Protein AF-A0A3N1B1K2-F1 (afdb_monomer_lite)

Radius of gyration: 18.95 Å; chains: 1; bounding box: 42×40×52 Å

Secondary structure (DSSP, 8-state):
--HHHHHHHHHHHHTTEEE-HHHHHHTTTSHHHHHHHHHHHHHHHHHHHHHHHHHHHHHHHHHHHHHTS--HHHHHHHHHHHHHHHHHHHHHHHHHHHHHHHHHHHHHTTSEEEPP-PPP-

Structure (mmCIF, N/CA/C/O backbone):
data_AF-A0A3N1B1K2-F1
#
_entry.id   AF-A0A3N1B1K2-F1
#
loop_
_atom_site.group_PDB
_atom_site.id
_atom_site.type_symbol
_atom_site.label_atom_id
_atom_site.label_alt_id
_atom_site.label_comp_id
_atom_site.label_asym_id
_atom_site.label_entity_id
_atom_site.label_seq_id
_atom_site.pdbx_PDB_ins_code
_atom_site.Cartn_x
_atom_site.Cartn_y
_atom_site.Cartn_z
_atom_site.occupancy
_atom_site.B_iso_or_equiv
_atom_site.auth_seq_id
_atom_site.auth_comp_id
_atom_site.auth_asym_id
_atom_site.auth_atom_id
_atom_site.pdbx_PDB_model_num
ATOM 1 N N . MET A 1 1 ? -15.099 0.626 -9.336 1.00 42.56 1 MET A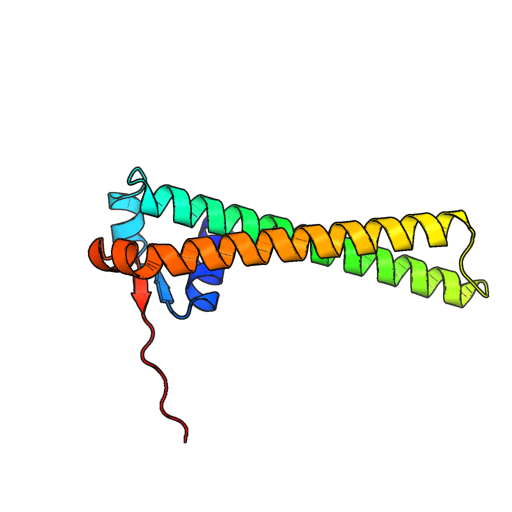 N 1
ATOM 2 C CA . MET A 1 1 ? -14.931 0.102 -7.960 1.00 42.56 1 MET A CA 1
ATOM 3 C C . MET A 1 1 ? -14.339 1.219 -7.125 1.00 42.56 1 MET A C 1
ATOM 5 O O . MET A 1 1 ? -13.512 1.937 -7.667 1.00 42.56 1 MET A O 1
ATOM 9 N N . ASN A 1 2 ? -14.782 1.419 -5.881 1.00 51.25 2 ASN A N 1
ATOM 10 C CA . ASN A 1 2 ? -14.188 2.433 -5.002 1.00 51.25 2 ASN A CA 1
ATOM 11 C C . ASN A 1 2 ? -12.737 2.039 -4.691 1.00 51.25 2 ASN A C 1
ATOM 13 O O . ASN A 1 2 ? -12.503 1.028 -4.036 1.00 51.25 2 ASN A O 1
ATOM 17 N N . GLU A 1 3 ? -11.780 2.829 -5.178 1.00 85.31 3 GLU A N 1
ATOM 18 C CA . GLU A 1 3 ? -10.342 2.523 -5.109 1.00 85.31 3 GLU A CA 1
ATOM 19 C C . GLU A 1 3 ? -9.853 2.384 -3.659 1.00 85.31 3 GLU A C 1
ATOM 21 O O . GLU A 1 3 ? -9.055 1.504 -3.352 1.00 85.31 3 GLU A O 1
ATOM 26 N N . ILE A 1 4 ? -10.410 3.178 -2.734 1.00 92.44 4 ILE A N 1
ATOM 27 C CA . ILE A 1 4 ? -9.983 3.170 -1.330 1.00 92.4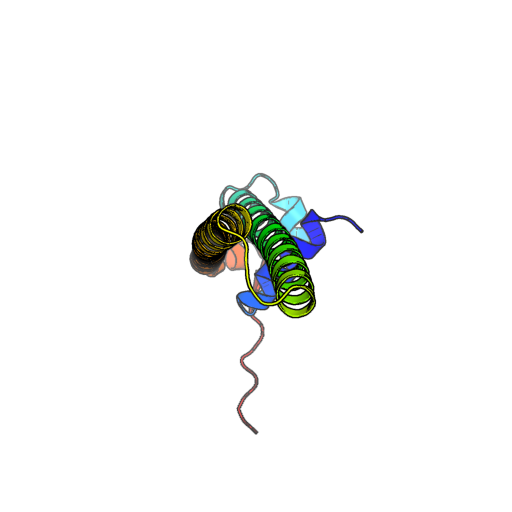4 4 ILE A CA 1
ATOM 28 C C . ILE A 1 4 ? -10.537 1.998 -0.514 1.00 92.44 4 ILE A C 1
ATOM 30 O O . ILE A 1 4 ? -9.861 1.522 0.392 1.00 92.44 4 ILE A O 1
ATOM 34 N N . THR A 1 5 ? -11.745 1.505 -0.813 1.00 94.62 5 THR A N 1
ATOM 35 C CA . THR A 1 5 ? -12.305 0.374 -0.054 1.00 94.62 5 THR A CA 1
ATOM 36 C C . THR A 1 5 ? -11.524 -0.900 -0.344 1.00 94.62 5 THR A C 1
ATOM 38 O O . THR A 1 5 ? -11.144 -1.606 0.582 1.00 94.62 5 THR A O 1
ATOM 41 N N . GLN A 1 6 ? -11.193 -1.124 -1.619 1.00 95.38 6 GLN A N 1
ATOM 42 C CA . GLN A 1 6 ? -10.354 -2.249 -2.020 1.00 95.38 6 GLN A CA 1
ATOM 43 C C . GLN A 1 6 ? -8.955 -2.151 -1.401 1.00 95.38 6 GLN A C 1
ATOM 45 O O . GLN A 1 6 ? -8.482 -3.124 -0.831 1.00 95.38 6 GLN A O 1
ATOM 50 N N . ALA A 1 7 ? -8.333 -0.967 -1.424 1.00 96.25 7 ALA A N 1
ATOM 51 C CA . ALA A 1 7 ? -7.018 -0.762 -0.818 1.00 96.25 7 ALA A CA 1
ATOM 52 C C . ALA A 1 7 ? -6.988 -1.104 0.683 1.00 96.25 7 ALA A C 1
ATOM 54 O O . ALA A 1 7 ? -6.013 -1.665 1.179 1.00 96.25 7 ALA A O 1
ATOM 55 N N . VAL A 1 8 ? -8.051 -0.762 1.420 1.00 97.12 8 VAL A N 1
ATOM 56 C CA . VAL A 1 8 ? -8.166 -1.072 2.852 1.00 97.12 8 VAL A CA 1
ATOM 57 C C . VAL A 1 8 ? -8.364 -2.573 3.080 1.00 97.12 8 VAL A C 1
ATOM 59 O O . VAL A 1 8 ? -7.737 -3.124 3.984 1.00 97.12 8 VAL A O 1
ATOM 62 N N . ASP A 1 9 ? -9.178 -3.241 2.259 1.00 96.69 9 ASP A N 1
ATOM 63 C CA . ASP A 1 9 ? -9.355 -4.697 2.325 1.00 96.69 9 ASP A CA 1
ATOM 64 C C . ASP A 1 9 ? -8.058 -5.451 1.973 1.00 96.69 9 ASP A C 1
ATOM 66 O O . ASP A 1 9 ? -7.688 -6.390 2.681 1.00 96.69 9 ASP A O 1
ATOM 70 N N . ASP A 1 10 ? -7.334 -5.018 0.938 1.00 95.62 10 ASP A N 1
ATOM 71 C CA . ASP A 1 10 ? -6.060 -5.613 0.514 1.00 95.62 10 ASP A CA 1
ATOM 72 C C . ASP A 1 10 ? -4.988 -5.459 1.598 1.00 95.62 10 ASP A C 1
ATOM 74 O O . ASP A 1 10 ? -4.334 -6.435 1.975 1.00 95.62 10 ASP A O 1
ATOM 78 N N . LEU A 1 11 ? -4.859 -4.256 2.170 1.00 96.44 11 LEU A N 1
ATOM 79 C CA . LEU A 1 11 ? -3.946 -4.010 3.283 1.00 96.44 11 LEU A CA 1
ATOM 80 C C . LEU A 1 11 ? -4.314 -4.857 4.508 1.00 96.44 11 LEU A C 1
ATOM 82 O O . LEU A 1 11 ? -3.434 -5.441 5.141 1.00 96.44 11 LEU A O 1
ATOM 86 N N . ALA A 1 12 ? -5.604 -4.951 4.847 1.00 96.31 12 ALA A N 1
ATOM 87 C CA . ALA A 1 12 ? -6.063 -5.792 5.946 1.00 96.31 12 ALA A CA 1
ATOM 88 C C . ALA A 1 12 ? -5.717 -7.268 5.701 1.00 96.31 12 ALA A C 1
ATOM 90 O O . ALA A 1 12 ? -5.213 -7.936 6.604 1.00 96.31 12 ALA A O 1
ATOM 91 N N . ALA A 1 13 ? -5.915 -7.768 4.480 1.00 95.75 13 ALA A N 1
ATOM 92 C CA . ALA A 1 13 ? -5.550 -9.130 4.114 1.00 95.75 13 ALA A CA 1
ATOM 93 C C . ALA A 1 13 ? -4.036 -9.376 4.242 1.00 95.75 13 ALA A C 1
ATOM 95 O O . ALA A 1 13 ? -3.634 -10.419 4.762 1.00 95.75 13 ALA A O 1
ATOM 96 N N . GLU A 1 14 ? -3.203 -8.412 3.841 1.00 95.44 14 GLU A N 1
ATOM 97 C CA . GLU A 1 14 ? -1.738 -8.482 3.934 1.00 95.44 14 GLU A CA 1
ATOM 98 C C . GLU A 1 14 ? -1.217 -8.522 5.381 1.00 95.44 14 GLU A C 1
ATOM 100 O O . GLU A 1 14 ? -0.180 -9.131 5.667 1.00 95.44 14 GLU A O 1
ATOM 105 N N . ILE A 1 15 ? -1.953 -7.933 6.325 1.00 95.38 15 ILE A N 1
ATOM 106 C CA . ILE A 1 15 ? -1.660 -8.038 7.764 1.00 95.38 15 ILE A CA 1
ATOM 107 C C . ILE A 1 15 ? -2.395 -9.204 8.446 1.00 95.38 15 ILE A C 1
ATOM 109 O O . ILE A 1 15 ? -2.326 -9.345 9.665 1.00 95.38 15 ILE A O 1
ATOM 113 N N . GLY A 1 16 ? -3.078 -10.065 7.684 1.00 95.38 16 GLY A N 1
ATOM 114 C CA . GLY A 1 16 ? -3.777 -11.239 8.213 1.00 95.38 16 GLY A CA 1
ATOM 115 C C . GLY A 1 16 ? -5.088 -10.916 8.935 1.00 95.38 16 GLY A C 1
ATOM 116 O O . GLY A 1 16 ? -5.508 -11.667 9.816 1.00 95.38 16 GLY A O 1
ATOM 117 N N . ALA A 1 17 ? -5.747 -9.820 8.571 1.00 95.69 17 ALA A N 1
ATOM 118 C CA . ALA A 1 17 ? -7.003 -9.351 9.140 1.00 95.69 17 ALA A CA 1
ATOM 119 C C . ALA A 1 17 ? -8.126 -9.270 8.089 1.00 95.69 17 ALA A C 1
ATOM 121 O O . ALA A 1 17 ? -7.925 -9.463 6.890 1.00 95.69 17 ALA A O 1
ATOM 122 N N . THR A 1 18 ? -9.338 -8.995 8.560 1.00 96.75 18 THR A N 1
ATOM 123 C CA . THR A 1 18 ? -10.503 -8.612 7.753 1.00 96.75 18 THR A CA 1
ATOM 124 C C . THR A 1 18 ? -11.127 -7.347 8.323 1.00 96.75 18 THR A C 1
ATOM 126 O O . THR A 1 18 ? -11.083 -7.141 9.539 1.00 96.75 18 THR A O 1
ATOM 129 N N . VAL A 1 19 ? -11.743 -6.535 7.467 1.00 96.81 19 VAL A N 1
ATOM 130 C CA . VAL A 1 19 ? -12.317 -5.237 7.837 1.00 96.81 19 VAL A CA 1
ATOM 131 C C . VAL A 1 19 ? -13.803 -5.372 8.149 1.00 96.81 19 VAL A C 1
ATOM 133 O O . VAL A 1 19 ? -14.579 -5.931 7.375 1.00 96.81 19 VAL A O 1
ATOM 136 N N . ASN A 1 20 ? -14.227 -4.804 9.272 1.00 97.31 20 ASN A N 1
ATOM 137 C CA . ASN A 1 20 ? -15.629 -4.549 9.562 1.00 97.31 20 ASN A CA 1
ATOM 138 C C . ASN A 1 20 ? -15.991 -3.132 9.109 1.00 97.31 20 ASN A C 1
ATOM 140 O O . ASN A 1 20 ? -15.798 -2.154 9.835 1.00 97.31 20 ASN A O 1
ATOM 144 N N . TRP A 1 21 ? -16.553 -3.031 7.907 1.00 95.81 21 TRP A N 1
ATOM 145 C CA . TRP A 1 21 ? -16.918 -1.756 7.290 1.00 95.81 21 TRP A CA 1
ATOM 146 C C . TRP A 1 21 ? -17.916 -0.935 8.113 1.00 95.81 21 TRP A C 1
ATOM 148 O O . TRP A 1 21 ? -17.809 0.288 8.165 1.00 95.81 21 TRP A O 1
ATOM 158 N N . THR A 1 22 ? -18.833 -1.582 8.834 1.00 97.31 22 THR A N 1
ATOM 159 C CA . THR A 1 22 ? -19.783 -0.883 9.712 1.00 97.31 22 THR A CA 1
ATOM 160 C C . THR A 1 22 ? -19.063 -0.180 10.864 1.00 97.31 22 THR A C 1
ATOM 162 O O . THR A 1 22 ? -19.314 0.999 11.119 1.00 97.31 22 THR A O 1
ATOM 165 N N . ALA A 1 23 ? -18.141 -0.876 11.539 1.00 96.56 23 ALA A N 1
ATOM 166 C CA . ALA A 1 23 ? -17.344 -0.296 12.621 1.00 96.56 23 ALA A CA 1
ATOM 167 C C . ALA A 1 23 ? -16.386 0.783 12.097 1.00 96.56 23 ALA A C 1
ATOM 169 O O . ALA A 1 23 ? -16.265 1.848 12.700 1.00 96.56 23 ALA A O 1
ATOM 170 N N . LEU A 1 24 ? -15.765 0.548 10.936 1.00 97.19 24 LEU A N 1
ATOM 171 C CA . LEU A 1 24 ? -14.896 1.523 10.279 1.00 97.19 24 LEU A CA 1
ATOM 172 C C . LEU A 1 24 ? -15.643 2.828 9.997 1.00 97.19 24 LEU A C 1
ATOM 174 O O . LEU A 1 24 ? -15.151 3.897 10.344 1.00 97.19 24 LEU A O 1
ATOM 178 N N . HIS A 1 25 ? -16.849 2.752 9.427 1.00 96.00 25 HIS A N 1
ATOM 179 C CA . HIS A 1 25 ? -17.671 3.930 9.144 1.00 96.00 25 HIS A CA 1
ATOM 180 C C . HIS A 1 25 ? -18.084 4.661 10.426 1.00 96.00 25 HIS A C 1
ATOM 182 O O . HIS A 1 25 ? -18.049 5.890 10.469 1.00 96.00 25 HIS A O 1
ATOM 188 N N . HIS A 1 26 ? -18.434 3.922 11.482 1.00 97.69 26 HIS A N 1
ATOM 189 C CA . HIS A 1 26 ? -18.764 4.508 12.782 1.00 97.69 26 HIS A CA 1
ATOM 190 C C . HIS A 1 26 ? -17.570 5.254 13.405 1.00 97.69 26 HIS A C 1
ATOM 192 O O . HIS A 1 26 ? -17.744 6.290 14.045 1.00 97.69 26 HIS A O 1
ATOM 198 N N . HIS A 1 27 ? -16.352 4.761 13.173 1.00 97.31 27 HIS A N 1
ATOM 199 C CA . HIS A 1 27 ? -15.108 5.304 13.712 1.00 97.31 27 HIS A CA 1
ATOM 200 C C . HIS A 1 27 ? -14.253 6.044 12.671 1.00 97.31 27 HIS A C 1
ATOM 202 O O . HIS A 1 27 ? -13.061 6.223 12.895 1.00 97.31 27 HIS A O 1
ATOM 208 N N . VAL A 1 28 ? -14.822 6.521 11.558 1.00 95.62 28 VAL A N 1
ATOM 209 C CA . VAL A 1 28 ? -14.043 7.054 10.417 1.00 95.62 28 VAL A CA 1
ATOM 210 C C . VAL A 1 28 ? -13.127 8.232 10.778 1.00 95.62 28 VAL A C 1
ATOM 212 O O . VAL A 1 28 ? -12.083 8.424 10.163 1.00 95.62 28 VAL A O 1
ATOM 215 N N . HIS A 1 29 ? -13.487 9.004 11.806 1.00 96.56 29 HIS A N 1
ATOM 216 C CA . HIS A 1 29 ? -12.693 10.131 12.305 1.00 96.56 29 HIS A CA 1
ATOM 217 C C . HIS A 1 29 ? -11.758 9.763 13.466 1.00 96.56 29 HIS A C 1
ATOM 219 O O . HIS A 1 29 ? -11.015 10.619 13.948 1.00 96.56 29 HIS A O 1
ATOM 225 N N . ALA A 1 30 ? -11.784 8.516 13.941 1.00 97.12 30 ALA A N 1
ATOM 226 C CA . ALA A 1 30 ? -10.867 8.062 14.973 1.00 97.12 30 ALA A CA 1
ATOM 227 C C . ALA A 1 30 ? -9.434 8.034 14.405 1.00 97.12 30 ALA A C 1
ATOM 229 O O . ALA A 1 30 ? -9.228 7.466 13.328 1.00 97.12 30 ALA A O 1
ATOM 230 N N . PRO A 1 31 ? -8.426 8.571 15.121 1.00 97.88 31 PRO A N 1
ATOM 231 C CA . PRO A 1 31 ? -7.039 8.586 14.656 1.00 97.88 31 PRO A CA 1
ATOM 232 C C . PRO A 1 31 ? -6.507 7.248 14.102 1.00 97.88 31 PRO A C 1
ATOM 234 O O . PRO A 1 31 ? -5.929 7.271 13.016 1.00 97.88 31 PRO A O 1
ATOM 237 N N . PRO A 1 32 ? -6.721 6.078 14.748 1.00 97.00 32 PRO A N 1
ATOM 238 C CA . PRO A 1 32 ? -6.246 4.803 14.201 1.00 97.00 32 PRO A CA 1
ATOM 239 C C . PRO A 1 32 ? -6.936 4.410 12.886 1.00 97.00 32 PRO A C 1
ATOM 241 O O . PRO A 1 32 ? -6.304 3.798 12.031 1.00 97.00 32 PRO A O 1
ATOM 244 N N . VAL A 1 33 ? -8.205 4.782 12.688 1.00 97.50 33 VAL A N 1
ATOM 245 C CA . VAL A 1 33 ? -8.944 4.495 11.448 1.00 97.50 33 VAL A CA 1
ATOM 246 C C . VAL A 1 33 ? -8.470 5.398 10.313 1.00 97.50 33 VAL A C 1
ATOM 248 O O . VAL A 1 33 ? -8.224 4.918 9.209 1.00 97.50 33 VAL A O 1
ATOM 251 N N . VAL A 1 34 ? -8.255 6.688 10.585 1.00 97.69 34 VAL A N 1
ATOM 252 C CA . VAL A 1 34 ? -7.661 7.618 9.608 1.00 97.69 34 VAL A CA 1
ATOM 253 C C . VAL A 1 34 ? -6.258 7.157 9.204 1.00 97.69 34 VAL A C 1
ATOM 255 O O . VAL A 1 34 ? -5.914 7.179 8.020 1.00 97.69 34 VAL A O 1
ATOM 258 N N . ALA A 1 35 ? -5.459 6.693 10.167 1.00 97.31 35 ALA A N 1
ATOM 259 C CA . ALA A 1 35 ? -4.133 6.150 9.903 1.00 97.31 35 ALA A CA 1
ATOM 260 C C . ALA A 1 35 ? -4.189 4.861 9.062 1.00 97.31 35 ALA A C 1
ATOM 262 O O . ALA A 1 35 ? -3.415 4.737 8.117 1.00 97.31 35 ALA A O 1
ATOM 263 N N . LEU A 1 36 ? -5.144 3.956 9.319 1.00 97.44 36 LEU A N 1
ATOM 264 C CA . LEU A 1 36 ? -5.375 2.768 8.484 1.00 97.44 36 LEU A CA 1
ATOM 265 C C . LEU A 1 36 ? -5.702 3.143 7.032 1.00 97.44 36 LEU A C 1
ATOM 267 O O . LEU A 1 36 ? -5.105 2.599 6.108 1.00 97.44 36 LEU A O 1
ATOM 271 N N . ILE A 1 37 ? -6.624 4.088 6.825 1.00 97.00 37 ILE A N 1
ATOM 272 C CA . ILE A 1 37 ? -7.014 4.558 5.485 1.00 97.00 37 ILE A CA 1
ATOM 273 C C . ILE A 1 37 ? -5.817 5.202 4.771 1.00 97.00 37 ILE A C 1
ATOM 275 O O . ILE A 1 37 ? -5.602 4.969 3.584 1.00 97.00 37 ILE A O 1
ATOM 279 N N . THR A 1 38 ? -5.010 5.979 5.497 1.00 97.06 38 THR A N 1
ATOM 280 C CA . THR A 1 38 ? -3.797 6.616 4.958 1.00 97.06 38 THR A CA 1
ATOM 281 C C . THR A 1 38 ? -2.752 5.576 4.554 1.00 97.06 38 THR A C 1
ATOM 283 O O . THR A 1 38 ? -2.177 5.670 3.467 1.00 97.06 38 THR A O 1
ATOM 286 N N . ALA A 1 39 ? -2.532 4.562 5.394 1.00 97.06 39 ALA A N 1
ATOM 287 C CA . ALA A 1 39 ? -1.637 3.452 5.094 1.00 97.06 39 ALA A CA 1
ATOM 288 C C . ALA A 1 39 ? -2.113 2.670 3.861 1.00 97.06 39 ALA A C 1
ATOM 290 O O . ALA A 1 39 ? -1.317 2.403 2.964 1.00 97.06 39 ALA A O 1
ATOM 291 N N . ALA A 1 40 ? -3.415 2.381 3.767 1.00 97.19 40 ALA A N 1
ATOM 292 C CA . ALA A 1 40 ? -4.015 1.699 2.622 1.00 97.19 40 ALA A CA 1
ATOM 293 C C . ALA A 1 40 ? -3.832 2.491 1.323 1.00 97.19 40 ALA A C 1
ATOM 295 O O . ALA A 1 40 ? -3.364 1.946 0.325 1.00 97.19 40 ALA A O 1
ATOM 296 N N . ALA A 1 41 ? -4.137 3.792 1.346 1.00 96.25 41 ALA A N 1
ATOM 297 C CA . ALA A 1 41 ? -3.946 4.673 0.199 1.00 96.25 41 ALA A CA 1
ATOM 298 C C . ALA A 1 41 ? -2.476 4.725 -0.242 1.00 96.25 41 ALA A C 1
ATOM 300 O O . ALA A 1 41 ? -2.184 4.629 -1.431 1.00 96.25 41 ALA A O 1
ATOM 301 N N . THR A 1 42 ? -1.550 4.834 0.715 1.00 96.31 42 THR A N 1
ATOM 302 C CA . THR A 1 42 ? -0.106 4.885 0.442 1.00 96.31 42 THR A CA 1
ATOM 303 C C . THR A 1 42 ? 0.386 3.577 -0.171 1.00 96.31 42 THR A C 1
ATOM 305 O O . THR A 1 42 ? 1.072 3.602 -1.191 1.00 96.31 42 THR A O 1
ATOM 308 N N . ALA A 1 43 ? 0.003 2.436 0.410 1.00 96.31 43 ALA A N 1
ATOM 309 C CA . ALA A 1 43 ? 0.384 1.124 -0.093 1.00 96.31 43 ALA A CA 1
ATOM 310 C C . ALA A 1 43 ? -0.156 0.886 -1.512 1.00 96.31 43 ALA A C 1
ATOM 312 O O . ALA A 1 43 ? 0.610 0.494 -2.390 1.00 96.31 43 ALA A O 1
ATOM 313 N N . ALA A 1 44 ? -1.434 1.190 -1.759 1.00 95.50 44 ALA A N 1
ATOM 314 C CA . ALA A 1 44 ? -2.057 1.024 -3.072 1.00 95.50 44 ALA A CA 1
ATOM 315 C C . ALA A 1 44 ? -1.462 1.963 -4.134 1.00 95.50 44 ALA A C 1
ATOM 317 O O . ALA A 1 44 ? -1.224 1.545 -5.268 1.00 95.50 44 ALA A O 1
ATOM 318 N N . PHE A 1 45 ? -1.182 3.219 -3.775 1.00 95.19 45 PHE A N 1
ATOM 319 C CA . PHE A 1 45 ? -0.551 4.179 -4.679 1.00 95.19 45 PHE A CA 1
ATOM 320 C C . PHE A 1 45 ? 0.862 3.741 -5.074 1.00 95.19 45 PHE A C 1
ATOM 322 O O . PHE A 1 45 ? 1.186 3.696 -6.262 1.00 95.19 45 PHE A O 1
ATOM 329 N N . ALA A 1 46 ? 1.685 3.368 -4.091 1.00 96.00 46 ALA A N 1
ATOM 330 C CA . ALA A 1 46 ? 3.040 2.892 -4.338 1.00 96.00 46 ALA A CA 1
ATOM 331 C C . ALA A 1 46 ? 3.045 1.627 -5.208 1.00 96.00 46 ALA A C 1
ATOM 333 O O . ALA A 1 46 ? 3.794 1.546 -6.177 1.00 96.00 46 ALA A O 1
ATOM 334 N N . ASP A 1 47 ? 2.161 0.674 -4.918 1.00 94.56 47 ASP A N 1
ATOM 335 C CA . ASP A 1 47 ? 2.006 -0.567 -5.677 1.00 94.56 47 ASP A CA 1
ATOM 336 C C . ASP A 1 47 ? 1.555 -0.324 -7.134 1.00 94.56 47 ASP A C 1
ATOM 338 O O . ASP A 1 47 ? 2.065 -0.947 -8.067 1.00 94.56 47 ASP A O 1
ATOM 342 N N . SER A 1 48 ? 0.659 0.643 -7.360 1.00 94.44 48 SER A N 1
ATOM 343 C CA . SER A 1 48 ? 0.260 1.069 -8.707 1.00 94.44 48 SER A CA 1
ATOM 344 C C . SER A 1 48 ? 1.429 1.652 -9.504 1.00 94.44 48 SER A C 1
ATOM 346 O O . SER A 1 48 ? 1.609 1.302 -10.670 1.00 94.44 48 SER A O 1
ATOM 348 N N . LEU A 1 49 ? 2.232 2.525 -8.889 1.00 95.44 49 LEU A N 1
ATOM 349 C CA . LEU A 1 49 ? 3.395 3.120 -9.549 1.00 95.44 49 LEU A CA 1
ATOM 350 C C . LEU A 1 49 ? 4.495 2.094 -9.825 1.00 95.44 49 LEU A C 1
ATOM 352 O O . LEU A 1 49 ? 5.076 2.110 -10.904 1.00 95.44 49 LEU A O 1
ATOM 356 N N . ILE A 1 50 ? 4.748 1.171 -8.893 1.00 95.69 50 ILE A N 1
ATOM 357 C CA . ILE A 1 50 ? 5.712 0.082 -9.098 1.00 95.69 50 ILE A CA 1
ATOM 358 C C . ILE A 1 50 ? 5.318 -0.749 -10.321 1.00 95.69 50 ILE A C 1
ATOM 360 O O . ILE A 1 50 ? 6.168 -1.008 -11.168 1.00 95.69 50 ILE A O 1
ATOM 364 N N . ARG A 1 51 ? 4.039 -1.129 -10.454 1.00 94.56 51 ARG A N 1
ATOM 365 C CA . ARG A 1 51 ? 3.561 -1.866 -11.636 1.00 94.56 51 ARG A CA 1
ATOM 366 C C . ARG A 1 51 ? 3.746 -1.085 -12.933 1.00 94.56 51 ARG A C 1
ATOM 368 O O . ARG A 1 51 ? 4.159 -1.675 -13.926 1.00 94.56 51 ARG A O 1
ATOM 375 N N . ALA A 1 52 ? 3.449 0.215 -12.926 1.00 95.06 52 ALA A N 1
ATOM 376 C CA . ALA A 1 52 ? 3.645 1.065 -14.098 1.00 95.06 52 ALA A CA 1
ATOM 377 C C . ALA A 1 52 ? 5.128 1.126 -14.497 1.00 95.06 52 ALA A C 1
ATOM 379 O O . ALA A 1 52 ? 5.463 0.823 -15.635 1.00 95.06 52 ALA A O 1
ATOM 380 N N . HIS A 1 53 ? 6.027 1.385 -13.542 1.00 95.62 53 HIS A N 1
ATOM 381 C CA . HIS A 1 53 ? 7.465 1.401 -13.812 1.00 95.62 53 HIS A CA 1
ATOM 382 C C . HIS A 1 53 ? 7.994 0.041 -14.274 1.00 95.62 53 HIS A C 1
ATOM 384 O O . HIS A 1 53 ? 8.868 -0.009 -15.129 1.00 95.62 53 HIS A O 1
ATOM 390 N N . GLN A 1 54 ? 7.490 -1.069 -13.728 1.00 94.62 54 GLN A N 1
ATOM 391 C CA . GLN A 1 54 ? 7.861 -2.409 -14.189 1.00 94.62 54 GLN A CA 1
ATOM 392 C C . GLN A 1 54 ? 7.441 -2.648 -15.641 1.00 94.62 54 GLN A C 1
ATOM 394 O O . GLN A 1 54 ? 8.203 -3.255 -16.389 1.00 94.62 54 GLN A O 1
ATOM 399 N N . GLN A 1 55 ? 6.264 -2.163 -16.045 1.00 96.25 55 GLN A N 1
ATOM 400 C CA . GLN A 1 55 ? 5.837 -2.228 -17.439 1.00 96.25 55 GLN A CA 1
ATOM 401 C C . GLN A 1 55 ? 6.745 -1.378 -18.334 1.00 96.25 55 GLN A C 1
ATOM 403 O O . GLN A 1 55 ? 7.256 -1.901 -19.317 1.00 96.25 55 GLN A O 1
ATOM 408 N N . ASP A 1 56 ? 7.020 -0.129 -17.951 1.00 94.56 56 ASP A N 1
ATOM 409 C CA . ASP A 1 56 ? 7.904 0.762 -18.713 1.00 94.56 56 ASP A CA 1
ATOM 410 C C . ASP A 1 56 ? 9.314 0.163 -18.861 1.00 94.56 56 ASP A C 1
ATOM 412 O O . ASP A 1 56 ? 9.905 0.190 -19.938 1.00 94.56 56 ASP A O 1
ATOM 416 N N . LEU A 1 57 ? 9.849 -0.431 -17.788 1.00 93.75 57 LEU A N 1
ATOM 417 C CA . LEU A 1 57 ? 11.135 -1.129 -17.806 1.00 93.75 57 LEU A CA 1
ATOM 418 C C . LEU A 1 57 ? 11.123 -2.324 -18.767 1.00 93.75 57 LEU A C 1
ATOM 420 O O . LEU A 1 57 ? 12.084 -2.506 -19.510 1.00 93.75 57 LEU A O 1
ATOM 424 N N . ASN A 1 58 ? 10.056 -3.127 -18.771 1.00 93.25 58 ASN A N 1
ATOM 425 C CA . ASN A 1 58 ? 9.928 -4.249 -19.703 1.00 93.25 58 ASN A CA 1
ATOM 426 C C . ASN A 1 58 ? 9.864 -3.761 -21.156 1.00 93.25 58 ASN A C 1
ATOM 428 O O . ASN A 1 58 ? 10.574 -4.298 -22.000 1.00 93.25 58 ASN A O 1
ATOM 432 N N . ASP A 1 59 ? 9.092 -2.708 -21.432 1.00 93.38 59 ASP A N 1
ATOM 433 C CA . ASP A 1 59 ? 8.956 -2.141 -22.777 1.00 93.38 59 ASP A CA 1
ATOM 434 C C . ASP A 1 59 ? 10.300 -1.588 -23.299 1.00 93.38 59 ASP A C 1
ATOM 436 O O . ASP A 1 59 ? 10.653 -1.786 -24.467 1.00 93.38 59 ASP A O 1
ATOM 440 N N . ILE A 1 60 ? 11.088 -0.943 -22.427 1.00 92.31 60 ILE A N 1
ATOM 441 C CA . ILE A 1 60 ? 12.448 -0.477 -22.747 1.00 92.31 60 ILE A CA 1
ATOM 442 C C . ILE A 1 60 ? 13.368 -1.665 -23.052 1.00 92.31 60 ILE A C 1
ATOM 444 O O . ILE A 1 60 ? 14.080 -1.651 -24.056 1.00 92.31 60 ILE A O 1
ATOM 448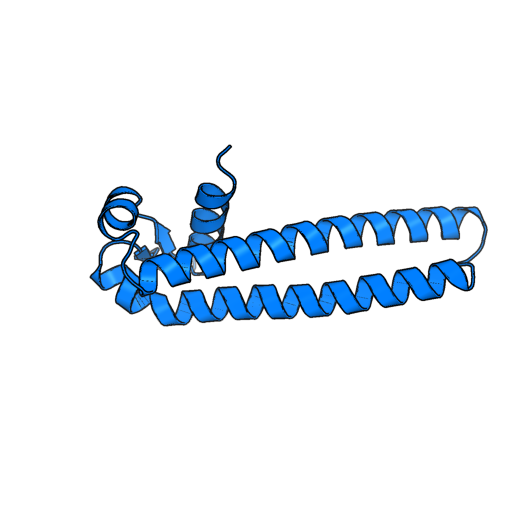 N N . LEU A 1 61 ? 13.352 -2.708 -22.218 1.00 89.44 61 LEU A N 1
ATOM 449 C CA . LEU A 1 61 ? 14.202 -3.888 -22.408 1.00 89.44 61 LEU A CA 1
ATOM 450 C C . LEU A 1 61 ? 13.854 -4.661 -23.689 1.00 89.44 61 LEU A C 1
ATOM 452 O O . LEU A 1 61 ? 14.762 -5.110 -24.394 1.00 89.44 61 LEU A O 1
ATOM 456 N N . ASP A 1 62 ? 12.569 -4.780 -24.018 1.00 91.44 62 ASP A N 1
ATOM 457 C CA . ASP A 1 62 ? 12.099 -5.416 -25.252 1.00 91.44 62 ASP A CA 1
ATOM 458 C C . ASP A 1 62 ? 12.527 -4.618 -26.491 1.00 91.44 62 ASP A C 1
ATOM 460 O O . ASP A 1 62 ? 12.984 -5.191 -27.487 1.00 91.44 62 ASP A O 1
ATOM 464 N N . THR A 1 63 ? 12.449 -3.287 -26.413 1.00 89.62 63 THR A N 1
ATOM 465 C CA . THR A 1 63 ? 12.916 -2.388 -27.477 1.00 89.62 63 THR A CA 1
ATOM 466 C C . THR A 1 63 ? 14.429 -2.532 -27.668 1.00 89.62 63 THR A C 1
ATOM 468 O O . THR A 1 63 ? 14.876 -2.840 -28.778 1.00 89.62 63 THR A O 1
ATOM 471 N N . ALA A 1 64 ? 15.197 -2.484 -26.574 1.00 88.00 64 ALA A N 1
ATOM 472 C CA . ALA A 1 64 ? 16.649 -2.662 -26.553 1.00 88.00 64 ALA A CA 1
ATOM 473 C C . ALA A 1 64 ? 17.111 -3.992 -27.149 1.00 88.00 64 ALA A C 1
ATOM 475 O O . ALA A 1 64 ? 18.093 -4.046 -27.900 1.00 88.00 64 ALA A O 1
ATOM 476 N N . HIS A 1 65 ? 16.383 -5.072 -26.865 1.00 85.12 65 HIS A N 1
ATOM 477 C CA . HIS A 1 65 ? 16.639 -6.373 -27.468 1.00 85.12 65 HIS A CA 1
ATOM 478 C C . HIS A 1 65 ? 16.501 -6.333 -28.999 1.00 85.12 65 HIS A C 1
ATOM 480 O O . HIS A 1 65 ? 17.297 -6.949 -29.709 1.00 85.12 65 HIS A O 1
ATOM 486 N N . GLY A 1 66 ? 15.533 -5.568 -29.514 1.00 85.25 66 GLY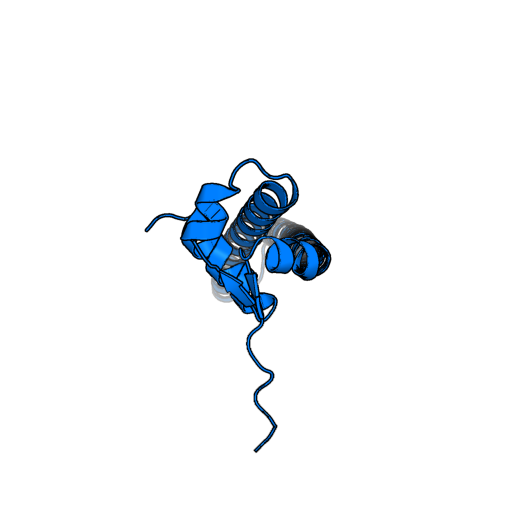 A N 1
ATOM 487 C CA . GLY A 1 66 ? 15.269 -5.412 -30.944 1.00 85.25 66 GLY A CA 1
ATOM 488 C C . GLY A 1 66 ? 16.337 -4.634 -31.723 1.00 85.25 66 GLY A C 1
ATOM 489 O O . GLY A 1 66 ? 16.526 -4.907 -32.909 1.00 85.25 66 GLY A O 1
ATOM 490 N N . HIS A 1 67 ? 17.056 -3.701 -31.088 1.00 85.50 67 HIS A N 1
ATOM 491 C CA . HIS A 1 67 ? 18.091 -2.880 -31.741 1.00 85.50 67 HIS A CA 1
ATOM 492 C C . HIS A 1 67 ? 19.530 -3.128 -31.254 1.00 85.50 67 HIS A C 1
ATOM 494 O O . HIS A 1 67 ? 20.452 -2.448 -31.703 1.00 85.50 67 HIS A O 1
ATOM 500 N N . GLY A 1 68 ? 19.750 -4.148 -30.418 1.00 84.69 68 GLY A N 1
ATOM 501 C CA . GLY A 1 68 ? 21.087 -4.654 -30.083 1.00 84.69 68 GLY A CA 1
ATOM 502 C C . GLY A 1 68 ? 21.747 -4.025 -28.852 1.00 84.69 68 GLY A C 1
ATOM 503 O O . GLY A 1 68 ? 22.969 -4.091 -28.735 1.00 84.69 68 GLY A O 1
ATOM 504 N N . GLY A 1 69 ? 20.965 -3.446 -27.940 1.00 88.25 69 GLY A N 1
ATOM 505 C CA . GLY A 1 69 ? 21.445 -2.846 -26.692 1.00 88.25 69 GLY A CA 1
ATOM 506 C C . GLY A 1 69 ? 20.673 -1.585 -26.315 1.00 88.25 69 GLY A C 1
ATOM 507 O O . GLY A 1 69 ? 19.945 -1.046 -27.141 1.00 88.25 69 GLY A O 1
ATOM 508 N N . LEU A 1 70 ? 20.841 -1.128 -25.074 1.00 87.81 70 LEU A N 1
ATOM 509 C CA . LEU A 1 70 ? 20.286 0.142 -24.603 1.00 87.81 70 LEU A CA 1
ATOM 510 C C . LEU A 1 70 ? 21.113 1.312 -25.149 1.00 87.81 70 LEU A C 1
ATOM 512 O O . LEU A 1 70 ? 22.333 1.220 -25.287 1.00 87.81 70 LEU A O 1
ATOM 516 N N . THR A 1 71 ? 20.445 2.416 -25.451 1.00 90.69 71 THR A N 1
ATOM 517 C CA . THR A 1 71 ? 21.084 3.723 -25.633 1.00 90.69 71 THR A CA 1
ATOM 518 C C . THR A 1 71 ? 21.437 4.342 -24.277 1.00 90.69 71 THR A C 1
ATOM 520 O O . THR A 1 71 ? 20.829 4.000 -23.263 1.00 90.69 71 THR A O 1
ATOM 523 N N . ASP A 1 72 ? 22.376 5.294 -24.247 1.00 90.62 72 ASP A N 1
ATOM 524 C CA . ASP A 1 72 ? 22.767 5.999 -23.011 1.00 90.62 72 ASP A CA 1
ATOM 525 C C . ASP A 1 72 ? 21.554 6.624 -22.281 1.00 90.62 72 ASP A C 1
ATOM 527 O O . ASP A 1 72 ? 21.466 6.592 -21.050 1.00 90.62 72 ASP A O 1
ATOM 531 N N . ASP A 1 73 ? 20.589 7.159 -23.039 1.00 89.69 73 ASP A N 1
ATOM 532 C CA . ASP A 1 73 ? 19.358 7.745 -22.495 1.00 89.69 73 ASP A CA 1
ATOM 533 C C . ASP A 1 73 ? 18.443 6.677 -21.875 1.00 89.69 73 ASP A C 1
ATOM 535 O O . ASP A 1 73 ? 17.888 6.875 -20.791 1.00 89.69 73 ASP A O 1
ATOM 539 N N . GLU A 1 74 ? 18.303 5.521 -22.529 1.00 90.94 74 GLU A N 1
ATOM 540 C CA . GLU A 1 74 ? 17.523 4.400 -22.004 1.00 90.94 74 GLU A CA 1
ATOM 541 C C . GLU A 1 74 ? 18.173 3.817 -20.748 1.00 90.94 74 GLU A C 1
ATOM 543 O O . GLU A 1 74 ? 17.462 3.554 -19.781 1.00 90.94 74 GLU A O 1
ATOM 548 N N . GLU A 1 75 ? 19.501 3.677 -20.691 1.00 91.19 75 GLU A N 1
ATOM 549 C CA . GLU A 1 75 ? 20.206 3.239 -19.476 1.00 91.19 75 GLU A CA 1
ATOM 550 C C . GLU A 1 75 ? 19.940 4.180 -18.292 1.00 91.19 75 GLU A C 1
ATOM 552 O O . GLU A 1 75 ? 19.656 3.726 -17.173 1.00 91.19 75 GLU A O 1
ATOM 557 N N . LEU A 1 76 ? 19.972 5.495 -18.536 1.00 92.94 76 LEU A N 1
ATOM 558 C CA . LEU A 1 76 ? 19.684 6.507 -17.523 1.00 92.94 76 LEU A CA 1
ATOM 559 C C . LEU A 1 76 ? 18.237 6.404 -17.017 1.00 92.94 76 LEU A C 1
ATOM 561 O O . LEU A 1 76 ? 18.010 6.391 -15.803 1.00 92.94 76 LEU A O 1
ATOM 565 N N . ILE A 1 77 ? 17.265 6.296 -17.928 1.00 91.81 77 ILE A N 1
ATOM 566 C CA . ILE A 1 77 ? 15.839 6.161 -17.591 1.00 91.81 77 ILE A CA 1
ATOM 567 C C . ILE A 1 77 ? 15.592 4.862 -16.818 1.00 91.81 77 ILE A C 1
ATOM 569 O O . ILE A 1 77 ? 14.961 4.889 -15.761 1.00 91.81 77 ILE A O 1
ATOM 573 N N . THR A 1 78 ? 16.141 3.742 -17.289 1.00 91.81 78 THR A N 1
ATOM 574 C CA . THR A 1 78 ? 16.005 2.419 -16.660 1.00 91.81 78 THR A CA 1
ATOM 575 C C . THR A 1 78 ? 16.538 2.448 -15.224 1.00 91.81 78 THR A C 1
ATOM 577 O O . THR A 1 78 ? 15.879 1.990 -14.289 1.00 91.81 78 THR A O 1
ATOM 580 N N . THR A 1 79 ? 17.701 3.073 -15.016 1.00 93.19 79 THR A N 1
ATOM 581 C CA . THR A 1 79 ? 18.315 3.227 -13.688 1.00 93.19 79 THR A CA 1
ATOM 582 C C . THR A 1 79 ? 17.472 4.108 -12.762 1.00 93.19 79 THR A C 1
ATOM 584 O O . THR A 1 79 ? 17.270 3.775 -11.587 1.00 93.19 79 THR A O 1
ATOM 587 N N . ALA A 1 80 ? 16.951 5.226 -13.275 1.00 94.31 80 ALA A N 1
ATOM 588 C CA . ALA A 1 80 ? 16.089 6.124 -12.514 1.00 94.31 80 ALA A CA 1
ATOM 589 C C . ALA A 1 80 ? 14.776 5.436 -12.102 1.00 94.31 80 ALA A C 1
ATOM 591 O O . ALA A 1 80 ? 14.419 5.460 -10.922 1.00 94.31 80 ALA A O 1
ATOM 592 N N . LEU A 1 81 ? 14.098 4.759 -13.035 1.00 94.94 81 LEU A N 1
ATOM 593 C CA . LEU A 1 81 ? 12.861 4.017 -12.776 1.00 94.94 81 LEU A CA 1
ATOM 594 C C . LEU A 1 81 ? 13.069 2.890 -11.760 1.00 94.94 81 LEU A C 1
ATOM 596 O O . LEU A 1 81 ? 12.259 2.735 -10.841 1.00 94.94 81 LEU A O 1
ATOM 600 N N . ALA A 1 82 ? 14.170 2.141 -11.862 1.00 93.19 82 ALA A N 1
ATOM 601 C CA . ALA A 1 82 ? 14.513 1.103 -10.893 1.00 93.19 82 ALA A CA 1
ATOM 602 C C . ALA A 1 82 ? 14.718 1.687 -9.482 1.00 93.19 82 ALA A C 1
ATOM 604 O O . ALA A 1 82 ? 14.173 1.173 -8.504 1.00 93.19 82 ALA A O 1
ATOM 605 N N . THR A 1 83 ? 15.437 2.808 -9.373 1.00 96.62 83 THR A N 1
ATOM 606 C CA . THR A 1 83 ? 15.707 3.486 -8.092 1.00 96.62 83 THR A CA 1
ATOM 607 C C . THR A 1 83 ? 14.428 4.026 -7.446 1.00 96.62 83 THR A C 1
ATOM 609 O O . THR A 1 83 ? 14.200 3.854 -6.244 1.00 96.62 83 THR A O 1
ATOM 612 N N . ILE A 1 84 ? 13.558 4.653 -8.241 1.00 96.06 84 ILE A N 1
ATOM 613 C CA . ILE A 1 84 ? 12.265 5.154 -7.765 1.00 96.06 84 ILE A CA 1
ATOM 614 C C . ILE A 1 84 ? 11.380 3.983 -7.323 1.00 96.06 84 ILE A C 1
ATOM 616 O O . ILE A 1 84 ? 10.744 4.064 -6.276 1.00 96.06 84 ILE A O 1
ATOM 620 N N . SER A 1 85 ? 11.380 2.871 -8.062 1.00 96.06 85 SER A N 1
ATOM 621 C CA . SER A 1 85 ? 10.602 1.676 -7.710 1.00 96.06 85 SER A CA 1
ATOM 622 C C . SER A 1 85 ? 11.033 1.064 -6.377 1.00 96.06 85 SER A C 1
ATOM 624 O O . SER A 1 85 ? 10.174 0.677 -5.588 1.00 96.06 85 SER A O 1
ATOM 626 N N . LEU A 1 86 ? 12.337 1.042 -6.077 1.00 95.94 86 LEU A N 1
ATOM 627 C CA . LEU A 1 86 ? 12.840 0.631 -4.760 1.00 95.94 86 LEU A CA 1
ATOM 628 C C . LEU A 1 86 ? 12.349 1.571 -3.651 1.00 95.94 86 LEU A C 1
ATOM 630 O O . LEU A 1 86 ? 11.838 1.112 -2.634 1.00 95.94 86 LEU A O 1
ATOM 634 N N . THR A 1 87 ? 12.413 2.884 -3.882 1.00 97.44 87 THR A N 1
ATOM 635 C CA . THR A 1 87 ? 11.919 3.885 -2.919 1.00 97.44 87 THR A CA 1
ATOM 636 C C . THR A 1 87 ? 10.419 3.721 -2.648 1.00 97.44 87 THR A C 1
ATOM 638 O O . THR A 1 87 ? 9.976 3.797 -1.502 1.00 97.44 87 THR A O 1
ATOM 641 N N . LEU A 1 88 ? 9.623 3.468 -3.689 1.00 97.31 88 LEU A N 1
ATOM 642 C CA . LEU A 1 88 ? 8.189 3.199 -3.561 1.00 97.31 88 LEU A CA 1
ATOM 643 C C . LEU A 1 88 ? 7.926 1.896 -2.798 1.00 97.31 88 LEU A C 1
ATOM 645 O O . LEU A 1 88 ? 6.988 1.830 -2.004 1.00 97.31 88 LEU A O 1
ATOM 649 N N . HIS A 1 89 ? 8.758 0.872 -3.000 1.00 96.44 89 HIS A N 1
ATOM 650 C CA . HIS A 1 89 ? 8.643 -0.388 -2.274 1.00 96.44 89 HIS A CA 1
ATOM 651 C C . HIS A 1 89 ? 8.874 -0.191 -0.768 1.00 96.44 89 HIS A C 1
ATOM 653 O O . HIS A 1 89 ? 8.079 -0.672 0.041 1.00 96.44 89 HIS A O 1
ATOM 659 N N . ASP A 1 90 ? 9.880 0.601 -0.390 1.00 97.81 90 ASP A N 1
ATOM 660 C CA . ASP A 1 90 ? 10.145 0.957 1.010 1.00 97.81 90 ASP A CA 1
ATOM 661 C C . ASP A 1 90 ? 8.994 1.767 1.631 1.00 97.81 90 ASP A C 1
ATOM 663 O O . ASP A 1 90 ? 8.594 1.530 2.776 1.00 97.81 90 ASP A O 1
ATOM 667 N N . GLN A 1 91 ? 8.408 2.702 0.874 1.00 96.62 91 GLN A N 1
ATOM 668 C CA . GLN A 1 91 ? 7.235 3.467 1.313 1.00 96.62 91 GLN A CA 1
ATOM 669 C C . GLN A 1 91 ? 6.015 2.567 1.531 1.00 96.62 91 GLN A C 1
ATOM 671 O O . GLN A 1 91 ? 5.331 2.689 2.550 1.00 96.62 91 GLN A O 1
ATOM 676 N N . ARG A 1 92 ? 5.764 1.631 0.607 1.00 97.12 92 ARG A N 1
ATOM 677 C CA . ARG A 1 92 ? 4.705 0.625 0.730 1.00 97.12 92 ARG A CA 1
ATOM 678 C C . ARG A 1 92 ? 4.906 -0.221 1.986 1.00 97.12 92 ARG A C 1
ATOM 680 O O . ARG A 1 92 ? 3.970 -0.372 2.769 1.00 97.12 92 ARG A O 1
ATOM 687 N N . GLN A 1 93 ? 6.118 -0.733 2.207 1.00 97.69 93 GLN A N 1
ATOM 688 C CA . GLN A 1 93 ? 6.424 -1.557 3.376 1.00 97.69 93 GLN A CA 1
ATOM 689 C C . GLN A 1 93 ? 6.254 -0.774 4.682 1.00 97.69 93 GLN A C 1
ATOM 691 O O . GLN A 1 93 ? 5.626 -1.265 5.618 1.00 97.69 93 GLN A O 1
ATOM 696 N N . THR A 1 94 ? 6.706 0.482 4.713 1.00 97.62 94 THR A N 1
ATOM 697 C CA . THR A 1 94 ? 6.512 1.378 5.861 1.00 97.62 94 THR A CA 1
ATOM 698 C C . THR A 1 94 ? 5.027 1.577 6.180 1.00 97.62 94 THR A C 1
ATOM 700 O O . THR A 1 94 ? 4.639 1.545 7.349 1.00 97.62 94 THR A O 1
ATOM 703 N N . ALA A 1 95 ? 4.175 1.746 5.164 1.00 96.94 95 ALA A N 1
ATOM 704 C CA . ALA A 1 95 ? 2.731 1.876 5.354 1.00 96.94 95 ALA A CA 1
ATOM 705 C C . ALA A 1 95 ? 2.105 0.591 5.930 1.00 96.94 95 ALA A C 1
ATOM 707 O O . ALA A 1 95 ? 1.277 0.652 6.842 1.00 96.94 95 ALA A O 1
ATOM 708 N N . ILE A 1 96 ? 2.537 -0.579 5.454 1.00 97.38 96 ILE A N 1
ATOM 709 C CA . ILE A 1 96 ? 2.085 -1.873 5.982 1.00 97.38 96 ILE A CA 1
ATOM 710 C C . ILE A 1 96 ? 2.513 -2.054 7.436 1.00 97.38 96 ILE A C 1
ATOM 712 O O . ILE A 1 96 ? 1.705 -2.463 8.271 1.00 97.38 96 ILE A O 1
ATOM 716 N N . ASP A 1 97 ? 3.754 -1.712 7.770 1.00 97.38 97 ASP A N 1
ATOM 717 C CA . ASP A 1 97 ? 4.263 -1.824 9.135 1.00 97.38 97 ASP A CA 1
ATOM 718 C C . ASP A 1 97 ? 3.518 -0.883 10.090 1.00 97.38 97 ASP A C 1
ATOM 720 O O . ASP A 1 97 ? 3.137 -1.291 11.190 1.00 97.38 97 ASP A O 1
ATOM 724 N N . GLN A 1 98 ? 3.197 0.339 9.653 1.00 94.56 98 GLN A N 1
ATOM 725 C CA . GLN A 1 98 ? 2.320 1.243 10.403 1.00 94.56 98 GLN A CA 1
ATOM 726 C C . GLN A 1 98 ? 0.951 0.602 10.665 1.00 94.56 98 GLN A C 1
ATOM 728 O O . GLN A 1 98 ? 0.500 0.574 11.811 1.00 94.56 98 GLN A O 1
ATOM 733 N N . ALA A 1 99 ? 0.315 0.012 9.651 1.00 95.94 99 ALA A N 1
ATOM 734 C CA . ALA A 1 99 ? -0.957 -0.689 9.825 1.00 95.94 99 ALA A CA 1
ATOM 735 C C . ALA A 1 99 ? -0.846 -1.863 10.813 1.00 95.94 99 ALA A C 1
ATOM 737 O O . ALA A 1 99 ? -1.704 -2.017 11.685 1.00 95.94 99 ALA A O 1
ATOM 738 N N . ARG A 1 100 ? 0.253 -2.633 10.762 1.00 96.12 100 ARG A N 1
ATOM 739 C CA . ARG A 1 100 ? 0.529 -3.721 11.717 1.00 96.12 100 ARG A CA 1
ATOM 740 C C . ARG A 1 100 ? 0.594 -3.213 13.152 1.00 96.12 100 ARG A C 1
ATOM 742 O O . ARG A 1 100 ? -0.005 -3.836 14.030 1.00 96.12 100 ARG A O 1
ATOM 749 N N . THR A 1 101 ? 1.241 -2.074 13.398 1.00 96.75 101 THR A N 1
ATOM 750 C CA . THR A 1 101 ? 1.304 -1.488 14.751 1.00 96.75 101 THR A CA 1
ATOM 751 C C . THR A 1 101 ? -0.058 -1.037 15.285 1.00 96.75 101 THR A C 1
ATOM 753 O O . THR A 1 101 ? -0.267 -1.042 16.496 1.00 96.75 101 THR A O 1
ATOM 756 N N . LEU A 1 102 ? -1.009 -0.711 14.404 1.00 95.56 102 LEU A N 1
ATOM 757 C CA . LEU A 1 102 ? -2.357 -0.265 14.772 1.00 95.56 102 LEU A CA 1
ATOM 758 C C . LEU A 1 102 ? -3.346 -1.417 15.000 1.00 95.56 102 LEU A C 1
ATOM 760 O O . LEU A 1 102 ? -4.449 -1.181 15.494 1.00 95.56 102 LEU A O 1
ATOM 764 N N . THR A 1 103 ? -2.970 -2.653 14.659 1.00 95.88 103 THR A N 1
ATOM 765 C CA . THR A 1 103 ? -3.865 -3.823 14.644 1.00 95.88 103 THR A CA 1
ATOM 766 C C . THR A 1 103 ? -4.632 -4.009 15.953 1.00 95.88 103 THR A C 1
ATOM 768 O O . THR A 1 103 ? -5.845 -4.202 15.925 1.00 95.88 103 THR A O 1
ATOM 771 N N . ALA A 1 104 ? -3.952 -3.915 17.101 1.00 95.44 104 ALA A N 1
ATOM 772 C CA . ALA A 1 104 ? -4.583 -4.100 18.409 1.00 95.44 104 ALA A CA 1
ATOM 773 C C . ALA A 1 104 ? -5.656 -3.033 18.679 1.00 95.44 104 ALA A C 1
ATOM 775 O O . ALA A 1 104 ? -6.795 -3.363 18.995 1.00 95.44 104 ALA A O 1
ATOM 776 N N . THR A 1 105 ? -5.325 -1.759 18.460 1.00 97.06 105 THR A N 1
ATOM 777 C CA . THR A 1 105 ? -6.257 -0.639 18.650 1.00 97.06 105 THR A CA 1
ATOM 778 C C . THR A 1 105 ? -7.446 -0.718 17.693 1.00 97.06 105 THR A C 1
ATOM 780 O O . THR A 1 105 ? -8.582 -0.452 18.074 1.00 97.06 105 THR A O 1
ATOM 783 N N . LEU A 1 106 ? -7.218 -1.110 16.439 1.00 97.06 106 LEU A N 1
ATOM 784 C CA . LEU A 1 106 ? -8.291 -1.289 15.461 1.00 97.06 106 LEU A CA 1
ATOM 785 C C . LEU A 1 106 ? -9.191 -2.486 15.800 1.00 97.06 106 LEU A C 1
ATOM 787 O O . LEU A 1 106 ? -10.393 -2.432 15.539 1.00 97.06 106 LEU A O 1
ATOM 791 N N . ALA A 1 107 ? -8.642 -3.542 16.401 1.00 96.56 107 ALA A N 1
ATOM 792 C CA . ALA A 1 107 ? -9.421 -4.671 16.898 1.00 96.56 107 ALA A CA 1
ATOM 793 C C . ALA A 1 107 ? -10.272 -4.295 18.123 1.00 96.56 107 ALA A C 1
ATOM 795 O O . ALA A 1 107 ? -11.429 -4.700 18.203 1.00 96.56 107 ALA A O 1
ATOM 796 N N . GLU A 1 108 ? -9.754 -3.464 19.034 1.00 96.62 108 GLU A N 1
ATOM 797 C CA . GLU A 1 108 ? -10.517 -2.922 20.173 1.00 96.62 108 GLU A CA 1
ATOM 798 C C . GLU A 1 108 ? -11.716 -2.074 19.723 1.00 96.62 108 GLU A C 1
ATOM 800 O O . GLU A 1 108 ? -12.784 -2.135 20.329 1.00 96.62 108 GLU A O 1
ATOM 805 N N . LEU A 1 109 ? -11.569 -1.334 18.620 1.00 96.44 109 LEU A N 1
ATOM 806 C CA . LEU A 1 109 ? -12.664 -0.599 17.973 1.00 96.44 109 LEU A CA 1
ATOM 807 C C . LEU A 1 109 ? -13.612 -1.502 17.162 1.00 96.44 109 LEU A C 1
ATOM 809 O O . LEU A 1 109 ? -14.577 -1.017 16.573 1.00 96.44 109 LEU A O 1
ATOM 813 N N . GLY A 1 110 ? -13.329 -2.803 17.068 1.00 96.25 110 GLY A N 1
ATOM 814 C CA . GLY A 1 110 ? -14.084 -3.751 16.250 1.00 96.25 110 GLY A CA 1
ATOM 815 C C . GLY A 1 110 ? -13.942 -3.533 14.740 1.00 96.25 110 GLY A C 1
ATOM 816 O O . GLY A 1 110 ? -14.733 -4.092 13.981 1.00 96.25 110 GLY A O 1
ATOM 817 N N . VAL A 1 111 ? -12.967 -2.724 14.306 1.00 97.31 111 VAL A N 1
ATOM 818 C CA . VAL A 1 111 ? -12.693 -2.393 12.898 1.00 97.31 111 VAL A CA 1
ATOM 819 C C . VAL A 1 111 ? -11.947 -3.524 12.200 1.00 97.31 111 VAL A C 1
ATOM 821 O O . VAL A 1 111 ? -12.268 -3.837 11.056 1.00 97.31 111 VAL A O 1
ATOM 824 N N . LEU A 1 112 ? -10.982 -4.152 12.877 1.00 96.94 112 LEU A N 1
ATOM 825 C CA . LEU A 1 112 ? -10.249 -5.305 12.354 1.00 96.94 112 LEU A CA 1
ATOM 826 C C . LEU A 1 112 ? -10.580 -6.578 13.132 1.00 96.94 112 LEU A C 1
ATOM 828 O O . LEU A 1 112 ? -10.630 -6.579 14.359 1.00 96.94 112 LEU A O 1
ATOM 832 N N . ALA A 1 113 ? -10.735 -7.680 12.405 1.00 94.19 113 ALA A N 1
ATOM 833 C CA . ALA A 1 113 ? -10.7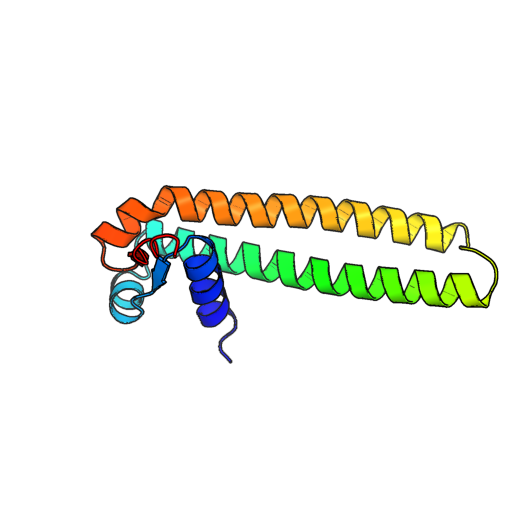98 -9.024 12.966 1.00 94.19 113 ALA A CA 1
ATOM 834 C C . ALA A 1 113 ? -9.641 -9.861 12.412 1.00 94.19 113 ALA A C 1
ATOM 836 O O . ALA A 1 113 ? -9.503 -10.001 11.197 1.00 94.19 113 ALA A O 1
ATOM 837 N N . MET A 1 114 ? -8.802 -10.408 13.294 1.00 91.50 114 MET A N 1
ATOM 838 C CA . MET A 1 114 ? -7.669 -11.242 12.888 1.00 91.50 114 MET A CA 1
ATOM 839 C C . MET A 1 114 ? -8.157 -12.582 12.348 1.00 91.50 114 MET A C 1
ATOM 841 O O . MET A 1 114 ? -9.002 -13.239 12.961 1.00 91.50 114 MET A O 1
ATOM 845 N N . ARG A 1 115 ? -7.604 -13.012 11.211 1.00 82.19 115 ARG A N 1
ATOM 846 C CA . ARG A 1 115 ? -7.882 -14.345 10.677 1.00 82.19 115 ARG A CA 1
ATOM 847 C C . ARG A 1 115 ? -7.215 -15.375 11.596 1.00 82.19 115 ARG A C 1
ATOM 849 O O . ARG A 1 115 ? -6.058 -15.185 11.976 1.00 82.19 115 ARG A O 1
ATOM 8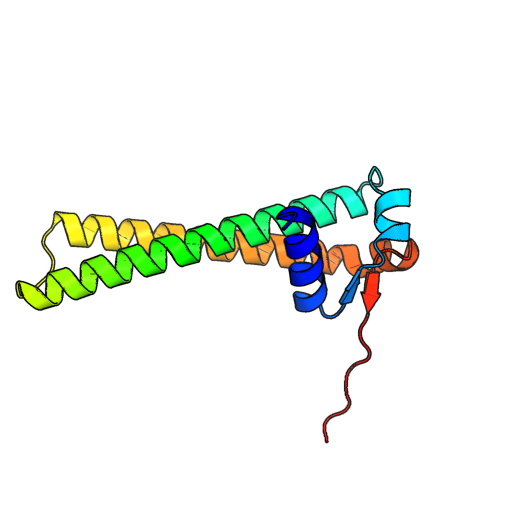56 N N . PRO A 1 116 ? -7.914 -16.458 11.976 1.00 64.81 116 PRO A N 1
ATOM 857 C CA . PRO A 1 116 ? -7.288 -17.527 12.737 1.00 64.81 116 PRO A CA 1
ATOM 858 C C . PRO A 1 116 ? -6.136 -18.112 11.917 1.00 64.81 116 PRO A C 1
ATOM 860 O O . PRO A 1 116 ? -6.281 -18.331 10.713 1.00 64.81 116 PRO A O 1
ATOM 863 N N . ALA A 1 117 ? -4.996 -18.360 12.564 1.00 59.81 117 ALA A N 1
ATOM 864 C CA . ALA A 1 117 ? -3.894 -19.069 11.931 1.00 59.81 117 ALA A CA 1
ATOM 865 C C . ALA A 1 117 ? -4.399 -20.451 11.499 1.00 59.81 117 ALA A C 1
ATOM 867 O O . ALA A 1 117 ? -4.801 -21.256 12.342 1.00 59.81 117 ALA A O 1
ATOM 868 N N . THR A 1 118 ? -4.422 -20.722 10.195 1.00 55.72 118 THR A N 1
ATOM 869 C CA . THR A 1 118 ? -4.720 -22.063 9.693 1.00 55.72 118 THR A CA 1
ATOM 870 C C . THR A 1 118 ? -3.602 -22.985 10.188 1.00 55.72 118 THR A C 1
ATOM 872 O O . THR A 1 118 ? -2.439 -22.712 9.879 1.00 55.72 118 THR A O 1
ATOM 875 N N . PRO A 1 119 ? -3.889 -24.029 10.987 1.00 42.69 119 PRO A N 1
ATOM 876 C CA . PRO A 1 119 ? -2.847 -24.955 11.407 1.00 42.69 119 PRO A CA 1
ATOM 877 C C . PRO A 1 119 ? -2.245 -25.641 10.169 1.00 42.69 119 PRO A C 1
ATOM 879 O O . PRO A 1 119 ? -2.979 -25.892 9.207 1.00 42.69 119 PRO A O 1
ATOM 882 N N . PRO A 1 120 ? -0.930 -25.925 10.163 1.00 54.44 120 PRO A N 1
ATOM 883 C CA . PRO A 1 120 ? -0.326 -26.693 9.083 1.00 54.44 120 PRO A CA 1
ATOM 884 C C . PRO A 1 120 ? -0.978 -28.083 9.025 1.00 54.44 120 PRO A C 1
ATOM 886 O O . PRO A 1 120 ? -1.203 -28.703 10.068 1.00 54.44 120 PRO A O 1
ATOM 889 N N . LEU A 1 121 ? -1.322 -28.510 7.805 1.00 54.38 121 LEU A N 1
ATOM 890 C CA . LEU A 1 121 ? -1.825 -29.851 7.486 1.00 54.38 121 LEU A CA 1
ATOM 891 C C . LEU A 1 121 ? -0.759 -30.923 7.737 1.00 54.38 121 LEU A C 1
ATOM 893 O O . LEU A 1 121 ? 0.430 -30.640 7.463 1.00 54.38 121 LEU A O 1
#

Sequence (121 aa):
MNEITQAVDDLAAEIGATVNWTALHHHVHAPPVVALITAAATAAFADSLIRAHQQDLNDILDTAHGHGGLTDDEELITTALATISLTLHDQRQTAIDQARTLTATLAELGVLAMRPATPPL

pLDDT: mean 91.96, std 10.95, range [42.56, 97.88]

Foldseek 3Di:
DPLQVVLLQVLQVVLQKGFDVVLLVVCVVPPLSVLSSVLSVLLSVLVVLLVVLVVVLVVQVVVQVVVPHHDPVSVVSNVVSVVVNVVSVVSNVVSSVSNNVSQVVCVVSVGIDGHPDDDDD